Protein AF-A0A7S2X6S9-F1 (afdb_monomer)

Radius of gyration: 14.87 Å; Cα contacts (8 Å, |Δi|>4): 172; chains: 1; bounding box: 36×34×38 Å

Mean predicted aligned error: 9.53 Å

Solvent-accessible surface area (backbone atoms only — not comparable to full-atom values): 7168 Å² total; per-residue (Å²): 137,91,68,93,62,27,52,78,72,48,57,65,72,57,43,56,56,57,50,76,32,70,64,46,77,44,61,41,50,70,53,50,34,25,56,58,56,69,48,87,51,60,44,55,43,58,49,60,77,59,40,46,84,48,43,78,74,22,27,43,35,43,46,27,54,29,66,55,74,62,59,51,59,53,41,54,66,72,54,53,56,48,38,37,65,74,45,76,65,50,46,43,52,64,49,46,72,50,76,53,79,46,80,74,52,83,82,44,73,83,64,57,73,74,77,66,76,71,81,83,125

Organism: NCBI:txid641309

Foldseek 3Di:
DPDLAALLPDDPVVLVVLQVEQEDEAEEDSNVCSLQVQDADDAAAQSCVSCCSRHVRHWYKYWYFLQDQGHHHNDDPVVVVVQCVVVVNCSSNPRDTDIDTDDNDVVCPVVPPVSPPPPPD

Secondary structure (DSSP, 8-state):
---S--GGGS-HHHHHHHTT-SEEEEESHHHHHHHTTT----TTS-HHHHHTTT-TTSEEEEEEEE-SSS---S--HHHHHHHHHHTTT-TTTS-EEEEEEE---GGGGGTGGGGG-----

pLDDT: mean 73.54, std 18.31, range [31.53, 91.06]

Nearest PDB structures (foldseek):
  7u1v-assembly2_B  TM=8.010E-01  e=1.751E-04  Schizosaccharomyces pombe
  7u1v-assembly1_A  TM=7.970E-01  e=2.578E-04  Schizosaccharomyces pombe
  7t7n-assembly1_B  TM=7.815E-01  e=3.127E-04  Schizos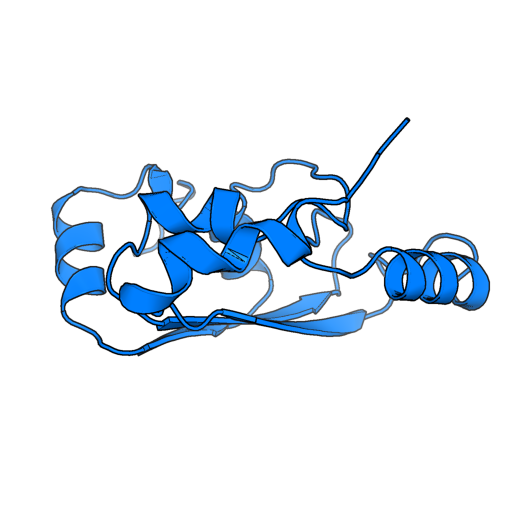accharomyces pombe
  7u1x-assembly2_B  TM=7.476E-01  e=2.125E-04  Schizosaccharomyces pombe
  7t7o-assembly2_A  TM=7.496E-01  e=3.557E-04  Schizosaccharomyces pombe

Structure (mmCIF, N/CA/C/O backbone):
data_AF-A0A7S2X6S9-F1
#
_entry.id   AF-A0A7S2X6S9-F1
#
loop_
_atom_site.group_PDB
_atom_site.id
_atom_site.type_symbol
_atom_site.label_atom_id
_atom_site.label_alt_id
_atom_site.label_comp_id
_atom_site.label_asym_id
_atom_site.label_entity_id
_atom_site.label_seq_id
_atom_site.pdbx_PDB_ins_code
_atom_site.Cartn_x
_atom_site.Cartn_y
_atom_site.Cartn_z
_atom_site.occupancy
_atom_site.B_iso_or_equiv
_atom_site.auth_seq_id
_atom_site.auth_comp_id
_atom_site.auth_asym_id
_atom_site.auth_atom_id
_atom_site.pdbx_PDB_model_num
ATOM 1 N N . TYR A 1 1 ? -11.942 12.891 5.252 1.00 59.03 1 TYR A N 1
ATOM 2 C CA . TYR A 1 1 ? -10.725 13.457 5.877 1.00 59.03 1 TYR A CA 1
ATOM 3 C C . TYR A 1 1 ? -9.796 13.919 4.758 1.00 59.03 1 TYR A C 1
ATOM 5 O O . TYR A 1 1 ? -9.167 13.081 4.120 1.00 59.03 1 TYR A O 1
ATOM 13 N N . ASN A 1 2 ? -9.754 15.228 4.479 1.00 76.12 2 ASN A N 1
ATOM 14 C CA . ASN A 1 2 ? -9.155 15.787 3.250 1.00 76.12 2 ASN A CA 1
ATOM 15 C C . ASN A 1 2 ? -7.786 16.450 3.487 1.00 76.12 2 ASN A C 1
ATOM 17 O O . ASN A 1 2 ? -7.397 17.353 2.758 1.00 76.12 2 ASN A O 1
ATOM 21 N N . THR A 1 3 ? -7.065 16.048 4.535 1.00 80.00 3 THR A N 1
ATOM 22 C CA . THR A 1 3 ? -5.748 16.635 4.832 1.00 80.00 3 THR A CA 1
ATOM 23 C C . THR A 1 3 ? -4.696 16.093 3.865 1.00 80.00 3 THR A C 1
ATOM 25 O O . THR A 1 3 ? -4.815 14.937 3.444 1.00 80.00 3 THR A O 1
ATOM 28 N N . PRO A 1 4 ? -3.644 16.868 3.555 1.00 81.88 4 PRO A N 1
ATOM 29 C CA . PRO A 1 4 ? -2.538 16.399 2.724 1.00 81.88 4 PRO A CA 1
ATOM 30 C C . PRO A 1 4 ? -1.584 15.455 3.476 1.00 81.88 4 PRO A C 1
ATOM 32 O O . PRO A 1 4 ? -0.593 15.012 2.911 1.00 81.88 4 PRO A O 1
ATOM 35 N N . LEU A 1 5 ? -1.843 15.153 4.754 1.00 88.44 5 LEU A N 1
ATOM 36 C CA . LEU A 1 5 ? -0.909 14.399 5.586 1.00 88.44 5 LEU A CA 1
ATOM 37 C C . LEU A 1 5 ? -0.852 12.917 5.188 1.00 88.44 5 LEU A C 1
ATOM 39 O O . LEU A 1 5 ? -1.898 12.327 4.881 1.00 88.44 5 LEU A O 1
ATOM 43 N N . PRO A 1 6 ? 0.324 12.278 5.274 1.00 91.06 6 PRO A N 1
ATOM 44 C CA . PRO A 1 6 ? 0.425 10.828 5.176 1.00 91.06 6 PRO A CA 1
ATOM 45 C C . PRO A 1 6 ? -0.317 10.150 6.333 1.00 91.06 6 PRO A C 1
ATOM 47 O O . PRO A 1 6 ? -0.528 10.739 7.396 1.00 91.06 6 PRO A O 1
ATOM 50 N N . TYR A 1 7 ? -0.717 8.893 6.145 1.00 89.94 7 TYR A N 1
ATOM 51 C CA . TYR A 1 7 ? -1.556 8.197 7.121 1.00 89.94 7 TYR A CA 1
ATOM 52 C C . TYR A 1 7 ? -0.862 7.920 8.458 1.00 89.94 7 TYR A C 1
ATOM 54 O O . TYR A 1 7 ? -1.527 7.925 9.493 1.00 89.94 7 TYR A O 1
ATOM 62 N N . TRP A 1 8 ? 0.464 7.770 8.481 1.00 88.38 8 TRP A N 1
ATOM 63 C CA . TRP A 1 8 ? 1.209 7.658 9.740 1.00 88.38 8 TRP A CA 1
ATOM 64 C C . TRP A 1 8 ? 1.113 8.928 10.602 1.00 88.38 8 TRP A C 1
ATOM 66 O O . TRP A 1 8 ? 1.093 8.839 11.833 1.00 88.38 8 TRP A O 1
ATOM 76 N N . ALA A 1 9 ? 0.977 10.094 9.961 1.00 90.62 9 ALA A N 1
ATOM 77 C CA . ALA A 1 9 ? 0.810 11.398 10.600 1.00 90.62 9 ALA A CA 1
ATOM 78 C C . ALA A 1 9 ? -0.665 11.768 10.837 1.00 90.62 9 ALA A C 1
ATOM 80 O O . ALA A 1 9 ? -0.963 12.880 11.276 1.00 90.62 9 ALA A O 1
ATOM 81 N N . ALA A 1 10 ? -1.607 10.865 10.543 1.00 88.81 10 ALA A N 1
ATOM 82 C CA . ALA A 1 10 ? -3.012 11.115 10.814 1.00 88.81 10 ALA A CA 1
ATOM 83 C C . ALA A 1 10 ? -3.277 11.199 12.336 1.00 88.81 10 ALA A C 1
ATOM 85 O O . ALA A 1 10 ? -2.601 10.521 13.119 1.00 88.81 10 ALA A O 1
ATOM 86 N N . PRO A 1 11 ? -4.276 11.996 12.768 1.00 89.62 11 PRO A N 1
ATOM 87 C CA . PRO A 1 11 ? -4.657 12.122 14.168 1.00 89.62 11 PRO A CA 1
ATOM 88 C C . PRO A 1 11 ? -4.903 10.767 14.827 1.00 89.62 11 PRO A C 1
ATOM 90 O O . PRO A 1 11 ? -5.492 9.874 14.215 1.00 89.62 11 PRO A O 1
ATOM 93 N N . THR A 1 12 ? -4.528 10.639 16.099 1.00 88.25 12 THR A N 1
ATOM 94 C CA . THR A 1 12 ? -4.666 9.391 16.863 1.00 88.25 12 THR A CA 1
ATOM 95 C C . THR A 1 12 ? -6.084 8.827 16.802 1.00 88.25 12 THR A C 1
ATOM 97 O O . THR A 1 12 ? -6.245 7.678 16.415 1.00 88.25 12 THR A O 1
ATOM 100 N N . LYS A 1 13 ? -7.114 9.664 17.008 1.00 90.00 13 LYS A N 1
ATOM 101 C CA . LYS A 1 13 ? -8.529 9.250 16.918 1.00 90.00 13 LYS A CA 1
ATOM 102 C C . LYS A 1 13 ? -8.907 8.617 15.577 1.00 90.00 13 LYS A C 1
ATOM 104 O O . LYS A 1 13 ? -9.748 7.730 15.525 1.00 90.00 13 LYS A O 1
ATOM 109 N N . PHE A 1 14 ? -8.311 9.082 14.478 1.00 87.25 14 PHE A N 1
ATOM 110 C CA . PHE A 1 14 ? -8.564 8.504 13.159 1.00 87.25 14 PHE A CA 1
ATOM 111 C C . PHE A 1 14 ? -7.917 7.123 13.031 1.00 87.25 14 PHE A C 1
ATOM 113 O O . PHE A 1 14 ? -8.555 6.200 12.536 1.00 87.25 14 PHE A O 1
ATOM 120 N N . LYS A 1 15 ? -6.680 6.965 13.516 1.00 86.00 15 LYS A N 1
ATOM 121 C CA . LYS A 1 15 ? -5.989 5.668 13.532 1.00 86.00 15 LYS A CA 1
ATOM 122 C C . LYS A 1 15 ? -6.699 4.663 14.441 1.00 86.00 15 LYS A C 1
ATOM 124 O O . LYS A 1 15 ? -6.907 3.533 14.024 1.00 86.00 15 LYS A O 1
ATOM 129 N N . GLU A 1 16 ? -7.143 5.090 15.622 1.00 87.62 16 GLU A N 1
ATOM 130 C CA . GLU A 1 16 ? -7.961 4.282 16.540 1.00 87.62 16 GLU A CA 1
ATOM 131 C C . GLU A 1 16 ? -9.272 3.842 15.883 1.00 87.62 16 GLU A C 1
ATOM 133 O O . GLU A 1 16 ? -9.642 2.676 15.959 1.00 87.62 16 GLU A O 1
ATOM 138 N N . HIS A 1 17 ? -9.950 4.745 15.171 1.00 88.00 17 HIS A N 1
ATOM 139 C CA . HIS A 1 17 ? -11.161 4.385 14.441 1.00 88.00 17 HIS A CA 1
ATOM 140 C C . HIS A 1 17 ? -10.885 3.382 13.315 1.00 88.00 17 HIS A C 1
ATOM 142 O O . HIS A 1 17 ? -11.654 2.452 13.122 1.00 88.00 17 HIS A O 1
ATOM 148 N N . LEU A 1 18 ? -9.772 3.514 12.588 1.00 84.56 18 LEU A N 1
ATOM 149 C CA . LEU A 1 18 ? -9.412 2.533 11.564 1.00 84.56 18 LEU A CA 1
ATOM 150 C C . LEU A 1 18 ? -9.097 1.142 12.140 1.00 84.56 18 LEU A C 1
ATOM 152 O O . LEU A 1 18 ? -9.269 0.146 11.444 1.00 84.56 18 LEU A O 1
ATOM 156 N N . GLN A 1 19 ? -8.663 1.062 13.399 1.00 84.38 19 GLN A N 1
ATOM 157 C CA . GLN A 1 19 ? -8.395 -0.205 14.082 1.00 84.38 19 GLN A CA 1
ATOM 158 C C . GLN A 1 19 ? -9.669 -0.953 14.494 1.00 84.38 19 GLN A C 1
ATOM 160 O O . GLN A 1 19 ? -9.574 -2.118 14.864 1.00 84.38 19 GLN A O 1
ATOM 165 N N . THR A 1 20 ? -10.854 -0.332 14.420 1.00 89.44 20 THR A N 1
ATOM 166 C CA . THR A 1 20 ? -12.121 -1.030 14.703 1.00 89.44 20 THR A CA 1
ATOM 167 C C . THR A 1 20 ? -12.602 -1.898 13.540 1.00 89.44 20 THR A C 1
ATOM 169 O O . THR A 1 20 ? -13.639 -2.543 13.661 1.00 89.44 20 THR A O 1
ATOM 172 N N . PHE A 1 21 ? -11.909 -1.874 12.400 1.00 88.94 21 PHE A N 1
ATOM 173 C CA . PHE A 1 21 ? -12.261 -2.650 11.215 1.00 88.94 21 PHE A CA 1
ATOM 174 C C . PHE A 1 21 ? -11.320 -3.843 11.055 1.00 88.94 21 PHE A C 1
ATOM 176 O O . PHE A 1 21 ? -10.104 -3.682 11.103 1.00 88.94 21 PHE A O 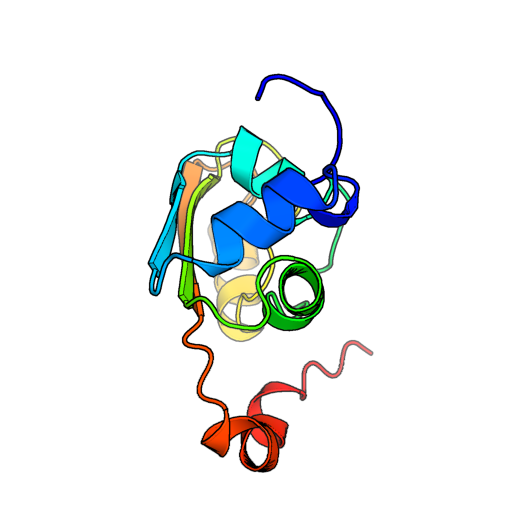1
ATOM 183 N N . ASP A 1 22 ? -11.874 -5.016 10.753 1.00 89.56 22 ASP A N 1
ATOM 184 C CA . ASP A 1 22 ? -11.079 -6.210 10.433 1.00 89.56 22 ASP A CA 1
ATOM 185 C C . ASP A 1 22 ? -10.368 -6.083 9.074 1.00 89.56 22 ASP A C 1
ATOM 187 O O . ASP A 1 22 ? -9.280 -6.623 8.863 1.00 89.56 22 ASP A O 1
ATOM 191 N N . TYR A 1 23 ? -10.987 -5.340 8.148 1.00 87.69 23 TYR A N 1
ATOM 192 C CA . TYR A 1 23 ? -10.504 -5.116 6.789 1.00 87.69 23 TYR A CA 1
ATOM 193 C C . TYR A 1 23 ? -10.618 -3.643 6.402 1.00 87.69 23 TYR A C 1
ATOM 195 O O . TYR A 1 23 ? -11.687 -3.037 6.489 1.00 87.69 23 TYR A O 1
ATOM 203 N N . VAL A 1 24 ? -9.525 -3.085 5.888 1.00 89.31 24 VAL A N 1
ATOM 204 C CA . VAL A 1 24 ? -9.460 -1.734 5.332 1.00 89.31 24 VAL A CA 1
ATOM 205 C C . VAL A 1 24 ? -9.072 -1.839 3.863 1.00 89.31 24 VAL A C 1
ATOM 207 O O . VAL A 1 24 ? -7.997 -2.326 3.519 1.00 89.31 24 VAL A O 1
ATOM 210 N N . ILE A 1 25 ? -9.951 -1.363 2.980 1.00 90.81 25 ILE A N 1
ATOM 211 C CA . ILE A 1 25 ? -9.672 -1.286 1.544 1.00 90.81 25 ILE A CA 1
ATOM 212 C C . ILE A 1 25 ? -9.371 0.161 1.190 1.00 90.81 25 ILE A C 1
ATOM 214 O O . ILE A 1 25 ? -10.245 1.029 1.233 1.00 90.81 25 ILE A O 1
ATOM 218 N N . VAL A 1 26 ? -8.134 0.403 0.784 1.00 89.31 26 VAL A N 1
ATOM 219 C CA . VAL A 1 26 ? -7.699 1.679 0.242 1.00 89.31 26 VAL A CA 1
ATOM 220 C C . VAL A 1 26 ? -7.788 1.618 -1.276 1.00 89.31 26 VAL A C 1
ATOM 222 O O . VAL A 1 26 ? -7.171 0.771 -1.916 1.00 89.31 26 VAL A O 1
ATOM 225 N N . LYS A 1 27 ? -8.582 2.509 -1.864 1.00 90.25 27 LYS A N 1
ATOM 226 C CA . LYS A 1 27 ? -8.773 2.596 -3.315 1.00 90.25 27 LYS A CA 1
ATOM 227 C C . LYS A 1 27 ? -8.009 3.792 -3.855 1.00 90.25 27 LYS A C 1
ATOM 229 O O . LYS A 1 27 ? -7.942 4.787 -3.154 1.00 90.25 27 LYS A O 1
ATOM 234 N N . ASN A 1 28 ? -7.582 3.720 -5.112 1.00 86.69 28 ASN A N 1
ATOM 235 C CA . ASN A 1 28 ? -6.961 4.789 -5.901 1.00 86.69 28 ASN A CA 1
ATOM 236 C C . ASN A 1 28 ? -5.510 5.163 -5.533 1.00 86.69 28 ASN A C 1
ATOM 238 O O . ASN A 1 28 ? -4.964 4.777 -4.502 1.00 86.69 28 ASN A O 1
ATOM 242 N N . ASP A 1 29 ? -4.887 5.907 -6.450 1.00 86.75 29 ASP A N 1
ATOM 243 C CA . ASP A 1 29 ? -3.497 6.365 -6.373 1.00 86.75 29 ASP A CA 1
ATOM 244 C C . ASP A 1 29 ? -3.252 7.332 -5.210 1.00 86.75 29 ASP A C 1
ATOM 246 O O . ASP A 1 29 ? -2.293 7.169 -4.459 1.00 86.75 29 ASP A O 1
ATOM 250 N N . TRP A 1 30 ? -4.158 8.288 -4.998 1.00 88.31 30 TRP A N 1
ATOM 251 C CA . TRP A 1 30 ? -3.998 9.313 -3.969 1.00 88.31 30 TRP A CA 1
ATOM 252 C C . TRP A 1 30 ? -3.923 8.718 -2.563 1.00 88.31 30 TRP A C 1
ATOM 254 O O . TRP A 1 30 ? -3.039 9.064 -1.779 1.00 88.31 30 TRP A O 1
ATOM 264 N N . HIS A 1 31 ? -4.819 7.790 -2.230 1.00 89.38 31 HIS A N 1
ATOM 265 C CA . HIS A 1 31 ? -4.778 7.156 -0.920 1.00 89.38 31 HIS A CA 1
ATOM 266 C C . HIS A 1 31 ? -3.577 6.219 -0.763 1.00 89.38 31 HIS A C 1
ATOM 268 O O . HIS A 1 31 ? -3.018 6.130 0.331 1.00 89.38 31 HIS A O 1
ATOM 274 N N . TYR A 1 32 ? -3.143 5.559 -1.839 1.00 89.44 32 TYR A N 1
ATOM 275 C CA . TYR A 1 32 ? -1.914 4.773 -1.813 1.00 89.44 32 TYR A CA 1
ATOM 276 C C . TYR A 1 32 ? -0.693 5.656 -1.533 1.00 89.44 32 TYR A C 1
ATOM 278 O O . TYR A 1 32 ? 0.097 5.345 -0.645 1.00 89.44 32 TYR A O 1
ATOM 286 N N . ARG A 1 33 ? -0.571 6.803 -2.210 1.00 88.31 33 ARG A N 1
ATOM 287 C CA . ARG A 1 33 ? 0.500 7.774 -1.949 1.00 88.31 33 ARG A CA 1
ATOM 288 C C . ARG A 1 33 ? 0.473 8.258 -0.507 1.00 88.31 33 ARG A C 1
ATOM 290 O O . ARG A 1 33 ? 1.518 8.420 0.098 1.00 88.31 33 ARG A O 1
ATOM 297 N N . ARG A 1 34 ? -0.699 8.395 0.116 1.00 90.06 34 ARG A N 1
ATOM 298 C CA . ARG A 1 34 ? -0.789 8.702 1.556 1.00 90.06 34 ARG A CA 1
ATOM 299 C C . ARG A 1 34 ? -0.358 7.553 2.468 1.00 90.06 34 ARG A C 1
ATOM 301 O O . ARG A 1 34 ? 0.111 7.835 3.570 1.00 90.06 34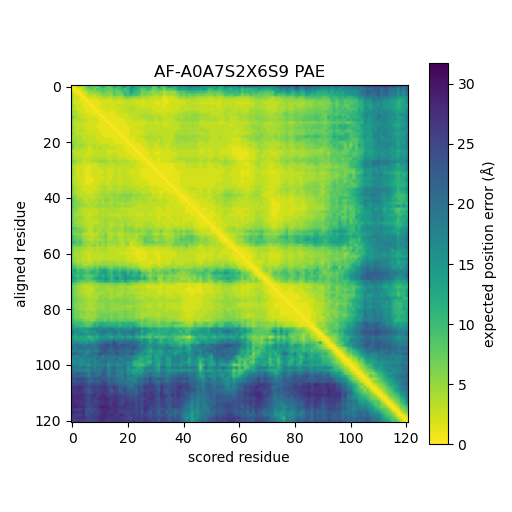 ARG A O 1
ATOM 308 N N . LEU A 1 35 ? -0.506 6.293 2.049 1.00 89.25 35 LEU A N 1
ATOM 309 C CA . LEU A 1 35 ? 0.024 5.131 2.780 1.00 89.25 35 LEU A CA 1
ATOM 310 C C . LEU A 1 35 ? 1.552 5.098 2.739 1.00 89.25 35 LEU A C 1
ATOM 312 O O . LEU A 1 35 ? 2.175 4.807 3.753 1.00 89.25 35 LEU A O 1
ATOM 316 N N . THR A 1 36 ? 2.148 5.427 1.593 1.00 87.94 36 THR A N 1
ATOM 317 C CA . THR A 1 36 ? 3.609 5.498 1.418 1.00 87.94 36 THR A CA 1
ATOM 318 C C . THR A 1 36 ? 4.188 6.875 1.753 1.00 87.94 36 THR A C 1
ATOM 320 O O . THR A 1 36 ? 5.388 7.084 1.615 1.00 87.94 36 THR A O 1
ATOM 323 N N . GLY A 1 37 ? 3.332 7.824 2.146 1.00 89.06 37 GLY A N 1
ATOM 324 C CA . GLY A 1 37 ? 3.618 9.255 2.293 1.00 89.06 37 GLY A CA 1
ATOM 325 C C . GLY A 1 37 ? 4.370 9.884 1.136 1.00 89.06 37 GLY A C 1
ATOM 326 O O . GLY A 1 37 ? 5.156 10.798 1.350 1.00 89.06 37 GLY A O 1
ATOM 327 N N . ASP A 1 38 ? 4.100 9.384 -0.066 1.00 88.19 38 ASP A N 1
ATOM 328 C CA . ASP A 1 38 ? 4.633 9.884 -1.325 1.00 88.19 38 ASP A CA 1
ATOM 329 C C . ASP A 1 38 ? 6.165 9.875 -1.407 1.00 88.19 38 ASP A C 1
ATOM 331 O O . ASP A 1 38 ? 6.766 10.607 -2.185 1.00 88.19 38 ASP A O 1
ATOM 335 N N . LEU A 1 39 ? 6.805 9.034 -0.594 1.00 86.44 39 LEU A N 1
ATOM 336 C CA . LEU A 1 39 ? 8.246 8.836 -0.615 1.00 86.44 39 LEU A CA 1
ATOM 337 C C . LEU A 1 39 ? 8.623 7.826 -1.694 1.00 86.44 39 LEU A C 1
ATOM 339 O O . LEU A 1 39 ? 7.958 6.798 -1.852 1.00 86.44 39 LEU A O 1
ATOM 343 N N . GLU A 1 40 ? 9.729 8.080 -2.386 1.00 85.75 40 GLU A N 1
ATOM 344 C CA . GLU A 1 40 ? 10.314 7.135 -3.329 1.00 85.75 40 GLU A CA 1
ATOM 345 C C . GLU A 1 40 ? 10.902 5.936 -2.580 1.00 85.75 40 GLU A C 1
ATOM 347 O O . GLU A 1 40 ? 11.873 6.047 -1.832 1.00 85.75 40 GLU A O 1
ATOM 352 N N . PHE A 1 41 ? 10.299 4.768 -2.788 1.00 84.56 41 PHE A N 1
ATOM 353 C CA . PHE A 1 41 ? 10.811 3.503 -2.282 1.00 84.56 41 PHE A CA 1
ATOM 354 C C . PHE A 1 41 ? 11.239 2.627 -3.443 1.00 84.56 41 PHE A C 1
ATOM 356 O O . PHE A 1 41 ? 10.681 2.675 -4.541 1.00 84.56 41 PHE A O 1
ATOM 363 N N . PHE A 1 42 ? 12.206 1.758 -3.171 1.00 84.75 42 PHE A N 1
ATOM 364 C CA . PHE A 1 42 ? 12.533 0.717 -4.121 1.00 84.75 42 PHE A CA 1
ATOM 365 C C . PHE A 1 42 ? 11.345 -0.257 -4.252 1.00 84.75 42 PHE A C 1
ATOM 367 O O . PHE A 1 42 ? 10.751 -0.610 -3.231 1.00 84.75 42 PHE A O 1
ATOM 374 N N . PRO A 1 43 ? 11.001 -0.758 -5.455 1.00 84.88 43 PRO A N 1
ATOM 375 C CA . PRO A 1 43 ? 9.750 -1.492 -5.636 1.00 84.88 43 PRO A CA 1
ATOM 376 C C . PRO A 1 43 ? 9.581 -2.789 -4.852 1.00 84.88 43 PRO A C 1
ATOM 378 O O . PRO A 1 43 ? 8.461 -3.243 -4.624 1.00 84.88 43 PRO A O 1
ATOM 381 N N . CYS A 1 44 ? 10.689 -3.381 -4.421 1.00 84.75 44 CYS A N 1
ATOM 382 C CA . CYS A 1 44 ? 10.681 -4.562 -3.573 1.00 84.75 44 CYS A CA 1
ATOM 383 C C . CYS A 1 44 ? 10.713 -4.258 -2.070 1.00 84.75 44 CYS A C 1
ATOM 385 O O . CYS A 1 44 ? 10.725 -5.187 -1.264 1.00 84.75 44 CYS A O 1
ATOM 387 N N . PHE A 1 45 ? 10.688 -2.980 -1.675 1.00 84.69 45 PHE A N 1
ATOM 388 C CA . PHE A 1 45 ? 10.522 -2.600 -0.278 1.00 84.69 45 PHE A CA 1
ATOM 389 C C . PHE A 1 45 ? 9.251 -3.249 0.275 1.00 84.69 45 PHE A C 1
ATOM 391 O O . PHE A 1 45 ? 8.213 -3.268 -0.385 1.00 84.69 45 PHE A O 1
ATOM 398 N N . ALA A 1 46 ? 9.320 -3.819 1.473 1.00 84.81 46 ALA A N 1
ATOM 399 C CA . ALA A 1 46 ? 8.187 -4.542 2.028 1.00 84.81 46 ALA A CA 1
ATOM 400 C C . ALA A 1 46 ? 7.044 -3.571 2.361 1.00 84.81 46 ALA A C 1
ATOM 402 O O . ALA A 1 46 ? 7.204 -2.676 3.193 1.00 84.81 46 ALA A O 1
ATOM 403 N N . PHE A 1 47 ? 5.868 -3.775 1.756 1.00 85.75 47 PHE A N 1
ATOM 404 C CA . PHE A 1 47 ? 4.682 -2.953 2.030 1.00 85.75 47 PHE A CA 1
ATOM 405 C C . PHE A 1 47 ? 4.308 -2.982 3.525 1.00 85.75 47 PHE A C 1
ATOM 407 O O . PHE A 1 47 ? 3.918 -1.960 4.082 1.00 85.75 47 PHE A O 1
ATOM 414 N N . SER A 1 48 ? 4.544 -4.113 4.205 1.00 84.56 48 SER A N 1
ATOM 415 C CA . SER A 1 48 ? 4.299 -4.297 5.647 1.00 84.56 48 SER A CA 1
ATOM 416 C C . SER A 1 48 ? 5.075 -3.331 6.522 1.00 84.56 48 SER A C 1
ATOM 418 O O . SER A 1 48 ? 4.535 -2.827 7.505 1.00 84.56 48 SER A O 1
ATOM 420 N N . ARG A 1 49 ? 6.311 -3.000 6.143 1.00 83.50 49 ARG A N 1
ATOM 421 C CA . ARG A 1 49 ? 7.137 -2.055 6.900 1.00 83.50 49 ARG A CA 1
ATOM 422 C C . ARG A 1 49 ? 6.584 -0.630 6.851 1.00 83.50 49 ARG A C 1
ATOM 424 O O . ARG A 1 49 ? 6.797 0.116 7.799 1.00 83.50 49 ARG A O 1
ATOM 431 N N . LEU A 1 50 ? 5.852 -0.260 5.796 1.00 82.69 50 LEU A N 1
ATOM 432 C CA . LEU A 1 50 ? 5.206 1.055 5.689 1.00 82.69 50 LEU A CA 1
ATOM 433 C C . LEU A 1 50 ? 3.896 1.125 6.477 1.00 82.69 50 LEU A C 1
ATOM 435 O O . LEU A 1 50 ? 3.564 2.164 7.042 1.00 82.69 50 LEU A O 1
ATOM 439 N N . THR A 1 51 ? 3.141 0.026 6.513 1.00 82.56 51 THR A N 1
ATOM 440 C CA . THR A 1 51 ? 1.753 0.039 6.995 1.00 82.56 51 THR A CA 1
ATOM 441 C C . THR A 1 51 ? 1.585 -0.490 8.417 1.00 82.56 51 THR A C 1
ATOM 443 O O . THR A 1 51 ? 0.559 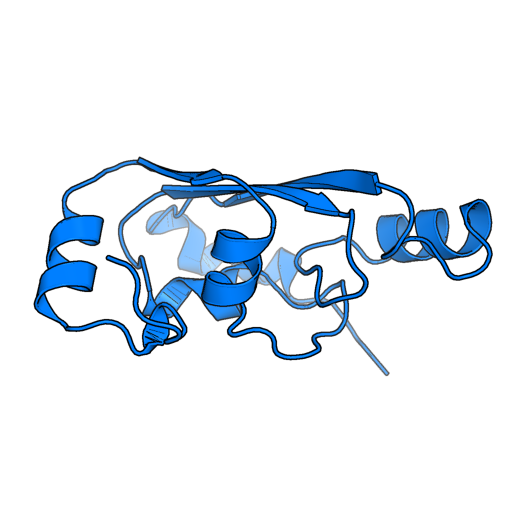-0.202 9.035 1.00 82.56 51 THR A O 1
ATOM 446 N N . ALA A 1 52 ? 2.583 -1.189 8.974 1.00 78.69 52 ALA A N 1
ATOM 447 C CA . ALA A 1 52 ? 2.531 -1.764 10.324 1.00 78.69 52 ALA A CA 1
ATOM 448 C C . ALA A 1 52 ? 2.216 -0.728 11.418 1.00 78.69 52 ALA A C 1
ATOM 450 O O . ALA A 1 52 ? 1.453 -1.007 12.337 1.00 78.69 52 ALA A O 1
ATOM 451 N N . GLY A 1 53 ? 2.749 0.495 11.304 1.00 75.44 53 GLY A N 1
ATOM 452 C CA . GLY A 1 53 ? 2.481 1.578 12.261 1.00 75.44 53 GLY A CA 1
ATOM 453 C C . GLY A 1 53 ? 1.146 2.307 12.055 1.00 75.44 53 GLY A C 1
ATOM 454 O O . GLY A 1 53 ? 0.778 3.158 12.865 1.00 75.44 53 GLY A O 1
ATOM 455 N N . ILE A 1 54 ? 0.434 2.015 10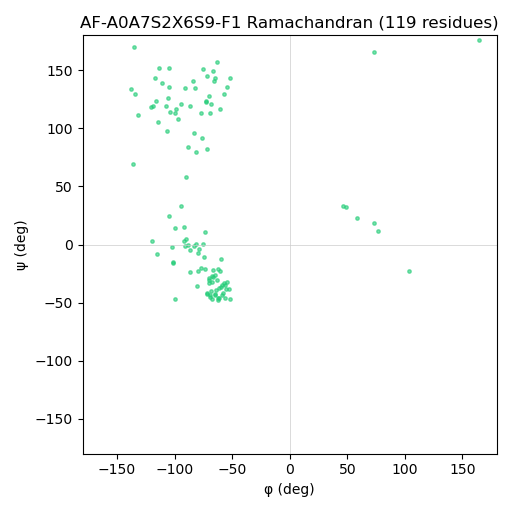.963 1.00 80.31 54 ILE A N 1
ATOM 456 C CA . ILE A 1 54 ? -0.813 2.690 10.585 1.00 80.31 54 ILE A CA 1
ATOM 457 C C . ILE A 1 54 ? -2.013 1.831 10.994 1.00 80.31 54 ILE A C 1
ATOM 459 O O . ILE A 1 54 ? -2.957 2.345 11.591 1.00 80.31 54 ILE A O 1
ATOM 463 N N . LEU A 1 55 ? -1.960 0.530 10.691 1.00 79.75 55 LEU A N 1
ATOM 464 C CA . LEU A 1 55 ? -3.051 -0.431 10.874 1.00 79.75 55 LEU A CA 1
ATOM 465 C C . LEU A 1 55 ? -2.526 -1.744 11.481 1.00 79.75 55 LEU A C 1
ATOM 467 O O . LEU A 1 55 ? -2.494 -2.760 10.793 1.00 79.75 55 LEU A O 1
ATOM 471 N N . PRO A 1 56 ? -2.099 -1.755 12.756 1.00 73.38 56 PRO A N 1
ATOM 472 C CA . PRO A 1 56 ? -1.447 -2.925 13.349 1.00 73.38 56 PRO A CA 1
ATOM 473 C C . PRO A 1 56 ? -2.365 -4.150 13.497 1.00 73.38 56 PRO A C 1
ATOM 475 O O . PRO A 1 56 ? -1.866 -5.265 13.577 1.00 73.38 56 PRO A O 1
ATOM 478 N N . ASN A 1 57 ? -3.689 -3.952 13.528 1.00 79.50 57 ASN A N 1
ATOM 479 C CA . ASN A 1 57 ? -4.670 -5.007 13.822 1.00 79.50 57 ASN A CA 1
ATOM 480 C C . ASN A 1 57 ? -5.670 -5.260 12.682 1.00 79.50 57 ASN A C 1
ATOM 482 O O . ASN A 1 57 ? -6.582 -6.062 12.851 1.00 79.50 57 ASN A O 1
ATOM 486 N N . ALA A 1 58 ? -5.530 -4.574 11.545 1.00 79.81 58 ALA A N 1
ATOM 487 C CA . ALA A 1 58 ? -6.470 -4.673 10.432 1.00 79.81 58 ALA A CA 1
ATOM 488 C C . ALA A 1 58 ? -5.779 -5.231 9.187 1.00 79.81 58 ALA A C 1
ATOM 490 O O . ALA A 1 58 ? -4.633 -4.893 8.886 1.00 79.81 58 ALA A O 1
ATOM 491 N N . THR A 1 59 ? -6.499 -6.045 8.420 1.00 84.81 59 THR A N 1
ATOM 492 C CA . THR A 1 59 ? -6.050 -6.4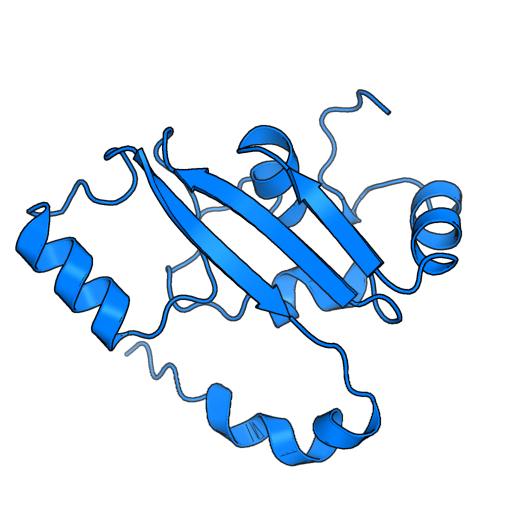72 7.093 1.00 84.81 59 THR A CA 1
ATOM 493 C C . THR A 1 59 ? -6.179 -5.302 6.124 1.00 84.81 59 THR A C 1
ATOM 495 O O . THR A 1 59 ? -7.268 -4.759 5.938 1.00 84.81 59 THR A O 1
ATOM 498 N N . LEU A 1 60 ? -5.075 -4.907 5.490 1.00 87.06 60 LEU A N 1
ATOM 499 C CA . LEU A 1 60 ? -5.047 -3.803 4.531 1.00 87.06 60 LEU A CA 1
ATOM 500 C C . LEU A 1 60 ? -4.931 -4.344 3.105 1.00 87.06 60 LEU A C 1
ATOM 502 O O . LEU A 1 60 ? -3.992 -5.067 2.768 1.00 87.06 60 LEU A O 1
ATOM 506 N N . LEU A 1 61 ? -5.855 -3.914 2.250 1.00 87.94 61 LEU A N 1
ATOM 507 C CA . LEU A 1 61 ? -5.787 -4.105 0.807 1.00 87.94 61 LEU A CA 1
ATOM 508 C C . LEU A 1 61 ? -5.690 -2.743 0.125 1.00 87.94 61 LEU A C 1
ATOM 510 O O . LEU A 1 61 ? -6.570 -1.899 0.294 1.00 87.94 61 LEU A O 1
ATOM 514 N N . ALA A 1 62 ? -4.649 -2.544 -0.680 1.00 89.12 62 ALA A N 1
ATOM 515 C CA . ALA A 1 62 ? -4.510 -1.346 -1.495 1.00 89.12 62 ALA A CA 1
ATOM 516 C C . ALA A 1 62 ? -4.749 -1.671 -2.975 1.00 89.12 62 ALA A C 1
ATOM 518 O O . ALA A 1 62 ? -4.043 -2.481 -3.576 1.00 89.12 62 ALA A O 1
ATOM 519 N N . LEU A 1 63 ? -5.760 -1.028 -3.558 1.00 86.56 63 LEU A N 1
ATOM 520 C CA . LEU A 1 63 ? -6.141 -1.148 -4.961 1.00 86.56 63 LEU A CA 1
ATOM 521 C C . LEU A 1 63 ? -5.740 0.128 -5.697 1.00 86.56 63 LEU A C 1
ATOM 523 O O . LEU A 1 63 ? -6.461 1.133 -5.659 1.00 86.56 63 LEU A O 1
ATOM 527 N N . ARG A 1 64 ? -4.589 0.081 -6.370 1.00 85.62 64 ARG A N 1
ATOM 528 C CA . ARG A 1 64 ? -4.021 1.219 -7.092 1.00 85.62 64 ARG A CA 1
ATOM 529 C C . ARG A 1 64 ? -3.841 0.896 -8.579 1.00 85.62 64 ARG A C 1
ATOM 531 O O . ARG A 1 64 ? -3.038 0.023 -8.910 1.00 85.62 64 ARG A O 1
ATOM 538 N N . PRO A 1 65 ? -4.508 1.630 -9.485 1.00 79.88 65 PRO A N 1
ATOM 539 C CA . PRO A 1 65 ? -4.029 1.739 -10.855 1.00 79.88 65 PRO A CA 1
ATOM 540 C C . PRO A 1 65 ? -2.777 2.630 -10.866 1.00 79.88 65 PRO A C 1
ATOM 542 O O . PRO A 1 65 ? -2.816 3.759 -10.371 1.00 79.88 65 PRO A O 1
ATOM 545 N N . VAL A 1 66 ? -1.654 2.122 -11.373 1.00 75.44 66 VAL A N 1
ATOM 546 C CA . VAL A 1 66 ? -0.386 2.864 -11.438 1.00 75.44 66 VAL A CA 1
ATOM 547 C C . VAL A 1 66 ? -0.409 3.781 -12.661 1.00 75.44 66 VAL A C 1
ATOM 549 O O . VAL A 1 66 ? 0.116 3.443 -13.712 1.00 75.44 66 VAL A O 1
ATOM 552 N N . ASN A 1 67 ? -1.084 4.924 -12.535 1.00 68.12 67 ASN A N 1
ATOM 553 C CA . ASN A 1 67 ? -1.256 5.903 -13.619 1.00 68.12 67 ASN A CA 1
ATOM 554 C C . ASN A 1 67 ? -0.325 7.121 -13.492 1.00 68.12 67 ASN A C 1
ATOM 556 O O . ASN A 1 67 ? -0.395 8.030 -14.315 1.00 68.12 67 ASN A O 1
ATOM 560 N N . TYR A 1 68 ? 0.473 7.186 -12.426 1.00 65.81 68 TYR A N 1
ATOM 561 C CA . TYR A 1 68 ? 1.343 8.313 -12.116 1.00 65.81 68 TYR A CA 1
ATOM 562 C C . TYR A 1 68 ? 2.697 7.781 -11.634 1.00 65.81 68 TYR A C 1
ATOM 564 O O . TYR A 1 68 ? 2.691 6.890 -10.769 1.00 65.81 68 TYR A O 1
ATOM 572 N N . PRO A 1 69 ? 3.822 8.324 -12.146 1.00 66.44 69 PRO A N 1
ATOM 573 C CA . PRO A 1 69 ? 5.149 7.923 -11.706 1.00 66.44 69 PRO A CA 1
ATOM 574 C C . PRO A 1 69 ? 5.259 8.130 -10.203 1.00 66.44 69 PRO A C 1
ATOM 576 O O . PRO A 1 69 ? 4.897 9.176 -9.661 1.00 66.44 69 PRO A O 1
ATOM 579 N N . GLY A 1 70 ? 5.705 7.100 -9.503 1.00 70.25 70 GLY A N 1
ATOM 580 C CA . GLY A 1 70 ? 5.791 7.168 -8.061 1.00 70.25 70 GLY A CA 1
ATOM 581 C C . GLY A 1 70 ? 5.963 5.812 -7.419 1.00 70.25 70 GLY A C 1
ATOM 582 O O . GLY A 1 70 ? 5.929 4.758 -8.050 1.00 70.25 70 GLY A O 1
ATOM 583 N N . SER A 1 71 ? 6.122 5.857 -6.108 1.00 75.00 71 SER A N 1
ATOM 584 C CA . SER A 1 71 ? 6.472 4.697 -5.308 1.00 75.00 71 SER A CA 1
ATOM 585 C C . SER A 1 71 ? 5.433 3.588 -5.414 1.00 75.00 71 SER A C 1
ATOM 587 O O . SER A 1 71 ? 4.282 3.770 -5.035 1.00 75.00 71 SER A O 1
ATOM 589 N N . VAL A 1 72 ? 5.822 2.433 -5.939 1.00 83.88 72 VAL A N 1
ATOM 590 C CA . VAL A 1 72 ? 5.104 1.157 -5.819 1.00 83.88 72 VAL A CA 1
ATOM 591 C C . VAL A 1 72 ? 5.984 0.292 -4.938 1.00 83.88 72 VAL A C 1
ATOM 593 O O . VAL A 1 72 ? 7.189 0.337 -5.113 1.00 83.88 72 VAL A O 1
ATOM 596 N N . VAL A 1 73 ? 5.431 -0.473 -4.000 1.00 86.81 73 VAL A N 1
ATOM 597 C CA . VAL A 1 73 ? 6.220 -1.330 -3.103 1.00 86.81 73 VAL A CA 1
ATOM 598 C C . VAL A 1 73 ? 5.586 -2.713 -2.976 1.00 86.81 73 VAL A C 1
ATOM 600 O O . VAL A 1 73 ? 4.461 -2.929 -3.420 1.00 86.81 73 VAL A O 1
ATOM 603 N N . GLY A 1 74 ? 6.294 -3.658 -2.363 1.00 85.56 74 GLY A N 1
ATOM 604 C CA . GLY A 1 74 ? 5.817 -5.024 -2.150 1.00 85.56 74 GLY A CA 1
ATOM 605 C C . GLY A 1 74 ? 5.878 -5.912 -3.393 1.00 85.56 74 GLY A C 1
ATOM 606 O O . GLY A 1 74 ? 5.318 -7.006 -3.383 1.00 85.56 74 GLY A O 1
ATOM 607 N N . LEU A 1 75 ? 6.553 -5.479 -4.462 1.00 84.00 75 LEU A N 1
ATOM 608 C CA . LEU A 1 75 ? 6.727 -6.298 -5.655 1.00 84.00 75 LEU A CA 1
ATOM 609 C C . LEU A 1 75 ? 7.897 -7.274 -5.481 1.00 84.00 75 LEU A C 1
ATOM 611 O O . LEU A 1 75 ? 8.994 -6.864 -5.099 1.00 84.00 75 LEU A O 1
ATOM 615 N N . PRO A 1 76 ? 7.734 -8.557 -5.846 1.00 83.88 76 PRO A N 1
ATOM 616 C CA . PRO A 1 76 ? 8.862 -9.472 -5.879 1.00 83.88 76 PRO A CA 1
ATOM 617 C C . PRO A 1 76 ? 9.861 -9.024 -6.951 1.00 83.88 76 PRO A C 1
ATOM 619 O O . PRO A 1 76 ? 9.475 -8.594 -8.041 1.00 83.88 76 PRO A O 1
ATOM 622 N N . TYR A 1 77 ? 11.155 -9.186 -6.678 1.00 81.88 77 TYR A N 1
ATOM 623 C CA . TYR A 1 77 ? 12.234 -8.767 -7.581 1.00 81.88 77 TYR A CA 1
ATOM 624 C C . TYR A 1 77 ? 12.069 -9.315 -9.011 1.00 81.88 77 TYR A C 1
ATOM 626 O O . TYR A 1 77 ? 12.280 -8.612 -10.001 1.00 81.88 77 TYR A O 1
ATOM 634 N N . SER A 1 78 ? 11.595 -10.559 -9.138 1.00 84.50 78 SER A N 1
ATOM 635 C CA . SER A 1 78 ? 11.299 -11.173 -10.436 1.00 84.50 78 SER A CA 1
ATOM 636 C C . SER A 1 78 ? 10.210 -10.423 -11.215 1.00 84.50 78 SER A C 1
ATOM 638 O O . SER A 1 78 ? 10.328 -10.288 -12.432 1.00 84.50 78 SER A O 1
ATOM 640 N N . ALA A 1 79 ? 9.183 -9.893 -10.542 1.00 82.81 79 ALA A N 1
ATOM 641 C CA . ALA A 1 79 ? 8.156 -9.067 -11.169 1.00 82.81 79 ALA A CA 1
ATOM 642 C C . ALA A 1 79 ? 8.717 -7.713 -11.601 1.00 82.81 79 ALA A C 1
ATOM 644 O O . ALA A 1 79 ? 8.502 -7.326 -12.746 1.00 82.81 79 ALA A O 1
ATOM 645 N N . VAL A 1 80 ? 9.506 -7.052 -10.747 1.00 82.56 80 VAL A N 1
ATOM 646 C CA . VAL A 1 80 ? 10.177 -5.782 -11.084 1.00 82.56 80 VAL A CA 1
ATOM 647 C C . VAL A 1 80 ? 11.031 -5.946 -12.342 1.00 82.56 80 VAL A C 1
ATOM 649 O O . VAL A 1 80 ? 10.917 -5.166 -13.285 1.00 82.56 80 VAL A O 1
ATOM 652 N N . ASN A 1 81 ? 11.821 -7.017 -12.423 1.00 83.75 81 ASN A N 1
ATOM 653 C CA . ASN A 1 81 ? 12.655 -7.297 -13.592 1.00 83.75 81 ASN A CA 1
ATOM 654 C C . ASN A 1 81 ? 11.858 -7.651 -14.851 1.00 83.75 81 ASN A C 1
ATOM 656 O O . ASN A 1 81 ? 12.318 -7.374 -15.961 1.00 83.75 81 ASN A O 1
ATOM 660 N N . ARG A 1 82 ? 10.694 -8.300 -14.721 1.00 83.19 82 ARG A N 1
ATOM 661 C CA . ARG A 1 82 ? 9.795 -8.531 -15.863 1.00 83.19 82 ARG A CA 1
ATOM 662 C C . ARG A 1 82 ? 9.212 -7.211 -16.361 1.00 83.19 82 ARG A C 1
ATOM 664 O O . ARG A 1 82 ? 9.271 -6.952 -17.558 1.00 83.19 82 ARG A O 1
ATOM 671 N N . LEU A 1 83 ? 8.721 -6.372 -15.450 1.00 79.94 83 LEU A N 1
ATOM 672 C CA . LEU A 1 83 ? 8.131 -5.071 -15.762 1.00 79.94 83 LEU A CA 1
ATOM 673 C C . LEU A 1 83 ? 9.150 -4.132 -16.420 1.00 79.94 83 LEU A C 1
ATOM 675 O O . LEU A 1 83 ? 8.877 -3.597 -17.490 1.00 79.94 83 LEU A O 1
ATOM 679 N N . ARG A 1 84 ? 10.362 -4.021 -15.863 1.00 80.62 84 ARG A N 1
ATOM 680 C CA . ARG A 1 84 ? 11.450 -3.215 -16.443 1.00 80.62 84 ARG A CA 1
ATOM 681 C C . ARG A 1 84 ? 11.818 -3.649 -17.862 1.00 80.62 84 ARG A C 1
ATOM 683 O O . ARG A 1 84 ? 12.013 -2.794 -18.719 1.00 80.62 84 ARG A O 1
ATOM 690 N N . ARG A 1 85 ? 11.883 -4.961 -18.122 1.00 82.62 85 ARG A N 1
ATOM 691 C CA . ARG A 1 85 ? 12.168 -5.500 -19.464 1.00 82.62 85 ARG A CA 1
ATOM 692 C C . ARG A 1 85 ? 11.026 -5.256 -20.445 1.00 82.62 85 ARG A C 1
ATOM 694 O O . ARG A 1 85 ? 11.285 -4.885 -21.583 1.00 82.62 85 ARG A O 1
ATOM 701 N N . HIS A 1 86 ? 9.784 -5.464 -20.013 1.00 80.62 86 HIS A N 1
ATOM 702 C CA . HIS A 1 86 ? 8.614 -5.351 -20.882 1.00 80.62 86 HIS A CA 1
ATOM 703 C C . HIS A 1 86 ? 8.302 -3.895 -21.253 1.00 80.62 86 HIS A C 1
ATOM 705 O O . HIS A 1 86 ? 8.055 -3.599 -22.417 1.00 80.62 86 HIS A O 1
ATOM 711 N N . TYR A 1 87 ? 8.395 -2.978 -20.288 1.00 75.94 87 TYR A N 1
ATOM 712 C CA . TYR A 1 87 ? 8.063 -1.560 -20.465 1.00 75.94 87 TYR A CA 1
ATOM 713 C C . TYR A 1 87 ? 9.290 -0.659 -20.679 1.00 75.94 87 TYR A C 1
ATOM 715 O O . TYR A 1 87 ? 9.188 0.559 -20.567 1.00 75.94 87 TYR A O 1
ATOM 723 N N . LYS A 1 88 ? 10.467 -1.238 -20.967 1.00 74.81 88 LYS A N 1
ATOM 724 C CA . LYS A 1 88 ? 11.732 -0.514 -21.220 1.00 74.81 88 LYS A CA 1
ATOM 725 C C . LYS A 1 88 ? 12.077 0.552 -20.162 1.00 74.81 88 LYS A C 1
ATOM 727 O O . LYS A 1 88 ? 12.683 1.566 -20.485 1.00 74.81 88 LYS A O 1
ATOM 732 N N . GLY A 1 89 ? 11.696 0.320 -18.906 1.00 66.31 89 GLY A N 1
ATOM 733 C CA . GLY A 1 89 ? 11.929 1.244 -17.791 1.00 66.31 89 GLY A CA 1
ATOM 734 C C . GLY A 1 89 ? 10.715 2.059 -17.327 1.00 66.31 89 GLY A C 1
ATOM 735 O O . GLY A 1 89 ? 10.697 2.385 -16.151 1.00 66.31 89 GLY A O 1
ATOM 736 N N . TYR A 1 90 ? 9.680 2.267 -18.151 1.00 65.19 90 TYR A N 1
ATOM 737 C CA . TYR A 1 90 ? 8.525 3.153 -17.867 1.00 65.19 90 TYR A CA 1
ATOM 738 C C . TYR A 1 90 ? 7.309 2.432 -17.254 1.00 65.19 90 TYR A C 1
ATOM 740 O O . TYR A 1 90 ? 6.151 2.717 -17.560 1.00 65.19 90 TYR A O 1
ATOM 748 N N . TRP A 1 91 ? 7.546 1.401 -16.445 1.00 67.81 91 TRP A N 1
ATOM 749 C CA . TRP A 1 91 ? 6.467 0.541 -15.934 1.00 67.81 91 TRP A CA 1
ATOM 750 C C . TRP A 1 91 ? 5.619 1.215 -14.842 1.00 67.81 91 TRP A C 1
ATOM 752 O O . TRP A 1 91 ? 4.486 0.800 -14.609 1.00 67.81 91 TRP A O 1
ATOM 762 N N . ASP A 1 92 ? 6.162 2.236 -14.188 1.00 62.59 92 ASP A N 1
ATOM 763 C CA . ASP A 1 92 ? 5.543 3.074 -13.159 1.00 62.59 92 ASP A CA 1
ATOM 764 C C . ASP A 1 92 ? 4.685 4.220 -13.730 1.00 62.59 92 ASP A C 1
ATOM 766 O O . ASP A 1 92 ? 4.028 4.935 -12.978 1.00 62.59 92 ASP A O 1
ATOM 770 N N . GLU A 1 93 ? 4.614 4.340 -15.058 1.00 58.81 93 GLU A N 1
ATOM 771 C CA . GLU A 1 93 ? 3.777 5.308 -15.782 1.00 58.81 93 GLU A CA 1
ATOM 772 C C . GLU A 1 93 ? 2.685 4.626 -16.635 1.00 58.81 93 GLU A C 1
ATOM 774 O O . GLU A 1 93 ? 1.794 5.282 -17.170 1.00 58.81 93 GLU A O 1
ATOM 779 N N . ALA A 1 94 ? 2.727 3.294 -16.762 1.00 53.97 94 ALA A N 1
ATOM 780 C CA . ALA A 1 94 ? 2.006 2.547 -17.799 1.00 53.97 94 ALA A CA 1
ATOM 781 C C . ALA A 1 94 ? 0.596 2.039 -17.419 1.00 53.97 94 ALA A C 1
ATOM 783 O O . ALA A 1 94 ? 0.054 1.168 -18.099 1.00 53.97 94 ALA A O 1
ATOM 784 N N . GLY A 1 95 ? -0.020 2.528 -16.342 1.00 50.28 95 GLY A N 1
ATOM 785 C CA . GLY A 1 95 ? -1.383 2.134 -15.952 1.00 50.28 95 GLY A CA 1
ATOM 786 C C . GLY A 1 95 ? -1.509 0.724 -15.365 1.00 50.28 95 GLY A C 1
ATOM 787 O O . GLY A 1 95 ? -2.600 0.150 -15.348 1.00 50.28 95 GLY A O 1
ATOM 788 N N . VAL A 1 96 ? -0.408 0.127 -14.899 1.00 56.25 96 VAL A N 1
ATOM 789 C CA . VAL A 1 96 ? -0.393 -1.258 -14.400 1.00 56.25 96 VAL A CA 1
ATOM 790 C C . VAL A 1 96 ? -1.151 -1.343 -13.072 1.00 56.25 96 VAL A C 1
ATOM 792 O O . VAL A 1 96 ? -0.872 -0.599 -12.138 1.00 56.25 96 VAL A O 1
ATOM 795 N N . ILE A 1 97 ? -2.119 -2.254 -12.946 1.00 50.19 97 ILE A N 1
ATOM 796 C CA . ILE A 1 97 ? -2.799 -2.485 -11.662 1.00 50.19 97 ILE A CA 1
ATOM 797 C C . ILE A 1 97 ? -1.872 -3.310 -10.765 1.00 50.19 97 ILE A C 1
ATOM 799 O O . ILE A 1 97 ? -1.611 -4.481 -11.042 1.00 50.19 97 ILE A O 1
ATOM 803 N N . ALA A 1 98 ? -1.398 -2.707 -9.675 1.00 53.31 98 ALA A N 1
ATOM 804 C CA . ALA A 1 98 ? -0.733 -3.423 -8.595 1.00 53.31 98 ALA A CA 1
ATOM 805 C C . ALA A 1 98 ? -1.752 -3.642 -7.469 1.00 53.31 98 ALA A C 1
ATOM 807 O O . ALA A 1 98 ? -2.216 -2.689 -6.842 1.00 53.31 98 ALA A O 1
ATOM 808 N N . ALA A 1 99 ? -2.124 -4.899 -7.231 1.00 50.19 99 ALA A N 1
ATOM 809 C CA . ALA A 1 99 ? -2.868 -5.293 -6.042 1.00 50.19 99 ALA A CA 1
ATOM 810 C C . ALA A 1 99 ? -1.872 -5.872 -5.037 1.00 50.19 99 ALA A C 1
ATOM 812 O O . ALA A 1 99 ? -1.223 -6.880 -5.316 1.00 50.19 99 ALA A O 1
ATOM 813 N N . VAL A 1 100 ? -1.739 -5.217 -3.885 1.00 56.56 100 VAL A N 1
ATOM 814 C CA . VAL A 1 100 ? -0.939 -5.724 -2.768 1.00 56.56 100 VAL A CA 1
ATOM 815 C C . VAL A 1 100 ? -1.906 -6.020 -1.628 1.00 56.56 100 VAL A C 1
ATOM 817 O O . VAL A 1 100 ? -2.462 -5.106 -1.017 1.00 56.56 100 VAL A O 1
ATOM 820 N N . GLU A 1 101 ? -2.160 -7.307 -1.399 1.00 46.94 101 GLU A N 1
ATOM 821 C CA . GLU A 1 101 ? -2.916 -7.803 -0.247 1.00 46.94 101 GLU A CA 1
ATOM 822 C C . GLU A 1 101 ? -1.937 -8.101 0.885 1.00 4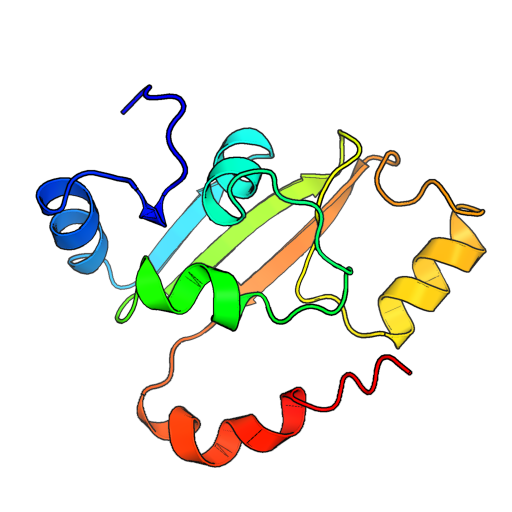6.94 101 GLU A C 1
ATOM 824 O O . GLU A 1 101 ? -0.903 -8.737 0.672 1.00 46.94 101 GLU A O 1
ATOM 829 N N . MET A 1 102 ? -2.268 -7.666 2.097 1.00 48.66 102 MET A N 1
ATOM 830 C CA . MET A 1 102 ? -1.507 -8.031 3.280 1.00 48.66 102 MET A CA 1
ATOM 831 C C . MET A 1 102 ? -2.448 -8.503 4.374 1.00 48.66 102 MET A C 1
ATOM 833 O O . MET A 1 102 ? -3.196 -7.709 4.939 1.00 48.66 102 MET A O 1
ATOM 837 N N . ARG A 1 103 ? -2.383 -9.798 4.689 1.00 44.62 103 ARG A N 1
ATOM 838 C CA . ARG A 1 103 ? -3.054 -10.373 5.855 1.00 44.62 103 ARG A CA 1
ATOM 839 C C . ARG A 1 103 ? -2.136 -10.242 7.056 1.00 44.62 103 ARG A C 1
ATOM 841 O O . ARG A 1 103 ? -1.025 -10.772 7.043 1.00 44.62 103 ARG A O 1
ATOM 848 N N . TYR A 1 104 ? -2.593 -9.531 8.078 1.00 40.84 104 TYR A N 1
ATOM 849 C CA . TYR A 1 104 ? -1.883 -9.474 9.346 1.00 40.84 104 TYR A CA 1
ATOM 850 C C . TYR A 1 104 ? -2.281 -10.706 10.163 1.00 40.84 104 TYR A C 1
ATOM 852 O O . TYR A 1 104 ? -3.335 -10.731 10.790 1.00 40.84 104 TYR A O 1
ATOM 860 N N . ASP A 1 105 ? -1.471 -11.763 10.103 1.00 42.22 105 ASP A N 1
ATOM 861 C CA . ASP A 1 105 ? -1.623 -12.916 10.989 1.00 42.22 105 ASP A CA 1
ATOM 862 C C . ASP A 1 105 ? -0.653 -12.753 12.164 1.00 42.22 105 ASP A C 1
ATOM 864 O O . ASP A 1 105 ? 0.566 -12.867 12.007 1.00 42.22 105 ASP A O 1
ATOM 868 N N . TRP A 1 106 ? -1.189 -12.457 13.351 1.00 39.62 106 TRP A N 1
ATOM 869 C CA . TRP A 1 106 ? -0.402 -12.289 14.577 1.00 39.62 106 TRP A CA 1
ATOM 870 C C . TRP A 1 106 ? 0.480 -13.517 14.864 1.00 39.62 106 TRP A C 1
ATOM 872 O O . TRP A 1 106 ? 1.610 -13.365 15.333 1.00 39.62 106 TRP A O 1
ATOM 882 N N . LYS A 1 107 ? 0.024 -14.727 14.498 1.00 39.84 107 LYS A N 1
ATOM 883 C CA . LYS A 1 107 ? 0.789 -15.973 14.668 1.00 39.84 107 LYS A CA 1
ATOM 884 C C . LYS A 1 107 ? 1.898 -16.163 13.626 1.00 39.84 107 LYS A C 1
ATOM 886 O O . LYS A 1 107 ? 2.838 -16.907 13.881 1.00 39.84 107 LYS A O 1
ATOM 891 N N . ALA A 1 108 ? 1.835 -15.476 12.484 1.00 43.09 108 ALA A N 1
ATOM 892 C CA . ALA A 1 108 ? 2.859 -15.546 11.438 1.00 43.09 108 ALA A CA 1
ATOM 893 C C . ALA A 1 108 ? 4.022 -14.558 11.649 1.00 43.09 108 ALA A C 1
ATOM 895 O O . ALA A 1 108 ? 5.001 -14.593 10.899 1.00 43.09 108 ALA A O 1
ATOM 896 N N . SER A 1 109 ? 3.951 -13.692 12.667 1.00 43.62 109 SER A N 1
ATOM 897 C CA . SER A 1 109 ? 5.021 -12.738 12.998 1.00 43.62 109 SER A CA 1
ATOM 898 C C . SER A 1 109 ? 6.359 -13.414 13.352 1.00 43.62 109 SER A C 1
ATOM 900 O O . SER A 1 109 ? 7.411 -12.817 13.133 1.00 43.62 109 SER A O 1
ATOM 902 N N . GLU A 1 110 ? 6.347 -14.684 13.77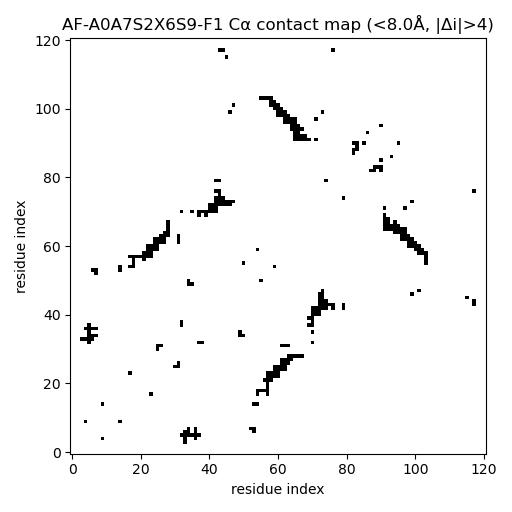7 1.00 39.78 110 GLU A N 1
ATOM 903 C CA . GLU A 1 110 ? 7.563 -15.488 13.984 1.00 39.78 110 GLU A CA 1
ATOM 904 C C . GLU A 1 110 ? 8.061 -16.210 12.714 1.00 39.78 110 GLU A C 1
ATOM 906 O O . GLU A 1 110 ? 9.252 -16.501 12.602 1.00 39.78 110 GLU A O 1
ATOM 911 N N . GLN A 1 111 ? 7.194 -16.465 11.725 1.00 37.53 111 GLN A N 1
ATOM 912 C CA . GLN A 1 111 ? 7.529 -17.237 10.513 1.00 37.53 111 GLN A CA 1
ATOM 913 C C . GLN A 1 111 ? 7.785 -16.378 9.263 1.00 37.53 111 GLN A C 1
ATOM 915 O O . GLN A 1 111 ? 8.405 -16.849 8.309 1.00 37.53 111 GLN A O 1
ATOM 920 N N . ASN A 1 112 ? 7.400 -15.098 9.260 1.00 38.56 112 ASN A N 1
ATOM 921 C CA . ASN A 1 112 ? 7.550 -14.204 8.101 1.00 38.56 112 ASN A CA 1
ATOM 922 C C . ASN A 1 112 ? 8.989 -13.727 7.804 1.00 38.56 112 ASN A C 1
ATOM 924 O O . ASN A 1 112 ? 9.185 -12.911 6.903 1.00 38.56 112 ASN A O 1
ATOM 928 N N . ARG A 1 113 ? 10.017 -14.297 8.453 1.00 37.81 113 ARG A N 1
ATOM 929 C CA . ARG A 1 113 ? 11.436 -14.085 8.090 1.00 37.81 113 ARG A CA 1
ATOM 930 C C . ARG A 1 113 ? 11.784 -14.517 6.656 1.00 37.81 113 ARG A C 1
ATOM 932 O O . ARG A 1 113 ? 12.853 -14.173 6.164 1.00 37.81 113 ARG A O 1
ATOM 939 N N . VAL A 1 114 ? 10.910 -15.257 5.969 1.00 37.62 114 VAL A N 1
ATOM 940 C CA . VAL A 1 114 ? 11.190 -15.798 4.626 1.00 37.62 114 VAL A CA 1
ATOM 941 C C . VAL A 1 114 ? 11.003 -14.761 3.504 1.00 37.62 114 VAL A C 1
ATOM 943 O O . VAL A 1 114 ? 11.653 -14.873 2.467 1.00 37.62 114 VAL A O 1
ATOM 946 N N . PHE A 1 115 ? 10.210 -13.701 3.704 1.00 37.81 115 PHE A N 1
ATOM 947 C CA . PHE A 1 115 ? 10.022 -12.646 2.689 1.00 37.81 115 PHE A CA 1
ATOM 948 C C . PHE A 1 115 ? 11.018 -11.476 2.800 1.00 37.81 115 PHE A C 1
ATOM 950 O O . PHE A 1 115 ? 10.995 -10.573 1.966 1.00 37.81 115 PHE A O 1
ATOM 957 N N . ASP A 1 116 ? 11.923 -11.504 3.784 1.00 36.56 116 ASP A N 1
ATOM 958 C CA . ASP A 1 116 ? 12.890 -10.429 4.059 1.00 36.56 116 ASP A CA 1
ATOM 959 C C . ASP A 1 116 ? 14.146 -10.450 3.162 1.00 36.56 116 ASP A C 1
ATOM 961 O O . ASP A 1 116 ? 15.006 -9.579 3.282 1.00 36.56 116 ASP A O 1
ATOM 965 N N . THR A 1 117 ? 14.283 -11.392 2.223 1.00 38.03 117 THR A N 1
ATOM 966 C CA . THR A 1 117 ? 15.474 -11.465 1.354 1.00 38.03 117 THR A CA 1
ATOM 967 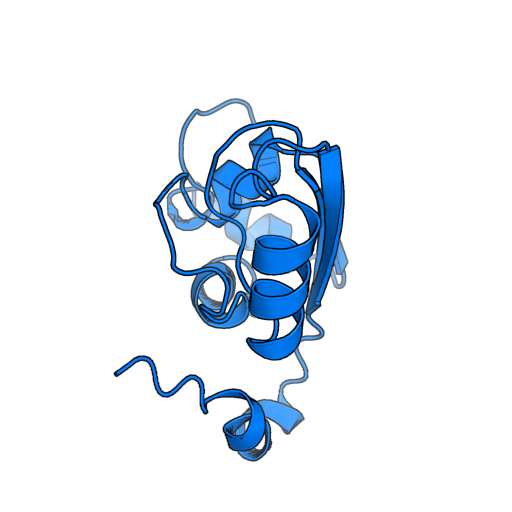C C . THR A 1 117 ? 15.319 -10.655 0.067 1.00 38.03 117 THR A C 1
ATOM 969 O O . THR A 1 117 ? 15.474 -11.151 -1.046 1.00 38.03 117 THR A O 1
ATOM 972 N N . CYS A 1 118 ? 15.075 -9.353 0.210 1.00 40.75 118 CYS A N 1
ATOM 973 C CA . CYS A 1 118 ? 15.545 -8.401 -0.794 1.00 40.75 118 CYS A CA 1
ATOM 974 C C . CYS A 1 118 ? 16.962 -7.972 -0.426 1.00 40.75 118 CYS A C 1
ATOM 976 O O . CYS A 1 118 ? 17.169 -6.943 0.210 1.00 40.75 118 CYS A O 1
ATOM 978 N N . ASN A 1 119 ? 17.942 -8.779 -0.837 1.00 33.50 119 ASN A N 1
ATOM 979 C CA . ASN A 1 119 ? 19.334 -8.347 -0.879 1.00 33.50 119 ASN A CA 1
ATOM 980 C C . ASN A 1 119 ? 19.487 -7.347 -2.031 1.00 33.50 119 ASN A C 1
ATOM 982 O O . ASN A 1 119 ? 19.858 -7.712 -3.145 1.00 33.50 119 ASN A O 1
ATOM 986 N N . CYS A 1 120 ? 19.136 -6.091 -1.767 1.00 33.91 120 CYS A N 1
ATOM 987 C CA . CYS A 1 120 ? 19.557 -4.963 -2.582 1.00 33.91 120 CYS A CA 1
ATOM 988 C C . CYS A 1 120 ? 21.023 -4.680 -2.232 1.00 33.91 120 CYS A C 1
ATOM 990 O O . CYS A 1 120 ? 21.296 -3.991 -1.250 1.00 33.91 120 CYS A O 1
ATOM 992 N N . VAL A 1 121 ? 21.938 -5.296 -2.985 1.00 31.53 121 VAL A N 1
ATOM 993 C CA . VAL A 1 121 ? 23.333 -4.845 -3.100 1.00 31.53 121 VAL A CA 1
ATOM 994 C C . VAL A 1 121 ? 23.387 -3.776 -4.181 1.00 31.53 121 VAL A C 1
ATOM 996 O O . VAL A 1 121 ? 22.733 -3.995 -5.229 1.00 31.53 121 VAL A O 1
#

Sequence (121 aa):
YNTPLPYWAAPTKFKEHLQTFDYVIVKNDWHYRRLTGDLEFFPCFAFSRLTAGILPNATLLALRPVNYPGSVVGLPYSAVNRLRRHYKGYWDEAGVIAAVEMRYDWKASEQNRVFDTCNCV